Protein AF-A0A7S4I739-F1 (afdb_monomer_lite)

Organism: NCBI:txid72548

Structure (mmCIF, N/CA/C/O backbone):
data_AF-A0A7S4I739-F1
#
_entry.id   AF-A0A7S4I739-F1
#
loop_
_atom_site.group_PDB
_atom_site.id
_atom_site.type_symbol
_atom_site.label_atom_id
_atom_site.label_alt_id
_atom_site.label_comp_id
_atom_site.label_asym_id
_atom_site.label_entity_id
_atom_site.label_seq_id
_atom_site.pdbx_PDB_ins_code
_atom_site.Cartn_x
_atom_site.Cartn_y
_atom_site.Cartn_z
_atom_site.occupancy
_atom_site.B_iso_or_equiv
_atom_site.auth_seq_id
_atom_site.auth_comp_id
_atom_site.auth_asym_id
_atom_s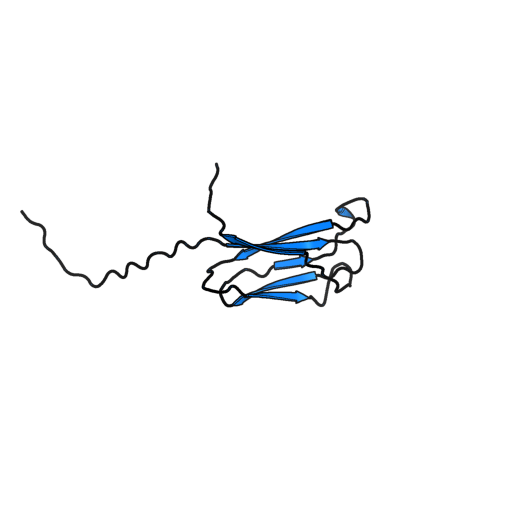ite.auth_atom_id
_atom_site.pdbx_PDB_model_num
ATOM 1 N N . PHE A 1 1 ? 60.629 -11.313 -28.045 1.00 42.38 1 PHE A N 1
ATOM 2 C CA . PHE A 1 1 ? 59.851 -11.046 -26.819 1.00 42.38 1 PHE A CA 1
ATOM 3 C C . PHE A 1 1 ? 58.665 -10.162 -27.215 1.00 42.38 1 PHE A C 1
ATOM 5 O O . PHE A 1 1 ? 58.865 -8.974 -27.367 1.00 42.38 1 PHE A O 1
ATOM 12 N N . GLY A 1 2 ? 57.464 -10.610 -27.577 1.00 39.66 2 GLY A N 1
ATOM 13 C CA . GLY A 1 2 ? 56.756 -11.863 -27.338 1.00 39.66 2 GLY A CA 1
ATOM 14 C C . GLY A 1 2 ? 55.478 -11.563 -26.546 1.00 39.66 2 GLY A C 1
ATOM 15 O O . GLY A 1 2 ? 55.526 -11.652 -25.328 1.00 39.66 2 GLY A O 1
ATOM 16 N N . LEU A 1 3 ? 54.387 -11.179 -27.222 1.00 36.53 3 LEU A N 1
ATOM 17 C CA . LEU A 1 3 ? 53.002 -11.360 -26.760 1.00 36.53 3 LEU A CA 1
ATOM 18 C C . LEU A 1 3 ? 52.067 -11.294 -27.978 1.00 36.53 3 LEU A C 1
ATOM 20 O O . LEU A 1 3 ? 51.971 -10.273 -28.657 1.00 36.53 3 LEU A O 1
ATOM 24 N N . GLU A 1 4 ? 51.467 -12.441 -28.286 1.00 34.25 4 GLU A N 1
ATOM 25 C CA . GLU A 1 4 ? 50.551 -12.676 -29.399 1.00 34.25 4 GLU A CA 1
ATOM 26 C C . GLU A 1 4 ? 49.174 -12.049 -29.135 1.00 34.25 4 GLU A C 1
ATOM 28 O O . GLU A 1 4 ? 48.603 -12.204 -28.055 1.00 34.25 4 GLU A O 1
ATOM 33 N N . LEU A 1 5 ? 48.608 -11.394 -30.151 1.00 43.31 5 LEU A N 1
ATOM 34 C CA . LEU A 1 5 ? 47.186 -11.061 -30.203 1.00 43.31 5 LEU A CA 1
ATOM 35 C C . LEU A 1 5 ? 46.434 -12.286 -30.738 1.00 43.31 5 LEU A C 1
ATOM 37 O O . LEU A 1 5 ? 46.378 -12.505 -31.946 1.00 43.31 5 LEU A O 1
ATOM 41 N N . SER A 1 6 ? 45.865 -13.088 -29.837 1.00 40.84 6 SER A N 1
ATOM 42 C CA . SER A 1 6 ? 44.899 -14.130 -30.192 1.00 40.84 6 SER A CA 1
ATOM 43 C C . SER A 1 6 ? 43.478 -13.577 -30.063 1.00 40.84 6 SER A C 1
ATOM 45 O O . SER A 1 6 ? 43.100 -12.981 -29.056 1.00 40.84 6 SER A O 1
ATOM 47 N N . GLY A 1 7 ? 42.702 -13.713 -31.138 1.00 43.53 7 GLY A N 1
ATOM 48 C CA . GLY A 1 7 ? 41.323 -13.249 -31.201 1.00 43.53 7 GLY A CA 1
ATOM 49 C C . GLY A 1 7 ? 40.373 -14.052 -30.308 1.00 43.53 7 GLY A C 1
ATOM 50 O O . GLY A 1 7 ? 40.498 -15.266 -30.152 1.00 43.53 7 GLY A O 1
ATOM 51 N N . SER A 1 8 ? 39.367 -13.364 -29.774 1.00 47.06 8 SER A N 1
ATOM 52 C CA . SER A 1 8 ? 38.087 -13.935 -29.344 1.00 47.06 8 SER A CA 1
ATOM 53 C C . SER A 1 8 ? 37.006 -12.847 -29.372 1.00 47.06 8 SER A C 1
ATOM 55 O O . SER A 1 8 ? 37.335 -11.660 -29.298 1.00 47.06 8 SER A O 1
ATOM 57 N N . PRO A 1 9 ? 35.741 -13.231 -29.620 1.00 40.84 9 PRO A N 1
ATOM 58 C CA . PRO A 1 9 ? 34.727 -12.376 -30.225 1.00 40.84 9 PRO A CA 1
ATOM 59 C C . PRO A 1 9 ? 34.254 -11.304 -29.252 1.00 40.84 9 PRO A C 1
ATOM 61 O O . PRO A 1 9 ? 34.379 -11.475 -28.043 1.00 40.84 9 PRO A O 1
ATOM 64 N N . ALA A 1 10 ? 33.713 -10.218 -29.815 1.00 47.09 10 ALA A N 1
ATOM 65 C CA . ALA A 1 10 ? 33.038 -9.114 -29.138 1.00 47.09 10 ALA A CA 1
ATOM 66 C C . ALA A 1 10 ? 32.668 -9.437 -27.684 1.00 47.09 10 ALA A C 1
ATOM 68 O O . ALA A 1 10 ? 31.651 -10.078 -27.408 1.00 47.09 10 ALA A O 1
ATOM 69 N N . ALA A 1 11 ? 33.506 -8.983 -26.750 1.00 43.88 11 ALA A N 1
ATOM 70 C CA . ALA A 1 11 ? 33.088 -8.863 -25.372 1.00 43.88 11 ALA A CA 1
ATOM 71 C C . ALA A 1 11 ? 31.975 -7.816 -25.382 1.00 43.88 11 ALA A C 1
ATOM 73 O O . ALA A 1 11 ? 32.236 -6.613 -25.364 1.00 43.88 11 ALA A O 1
ATOM 74 N N . ASN A 1 12 ? 30.725 -8.272 -25.471 1.00 44.84 12 ASN A N 1
ATOM 75 C CA . ASN A 1 12 ? 29.604 -7.476 -25.019 1.00 44.84 12 ASN A CA 1
ATOM 76 C C . ASN A 1 12 ? 29.893 -7.210 -23.547 1.00 44.84 12 ASN A C 1
ATOM 78 O O . ASN A 1 12 ? 29.628 -8.040 -22.676 1.00 44.84 12 ASN A O 1
ATOM 82 N N . VAL A 1 13 ? 30.494 -6.054 -23.277 1.00 39.69 13 VAL A N 1
ATOM 83 C CA . VAL A 1 13 ? 30.462 -5.444 -21.963 1.00 39.69 13 VAL A CA 1
ATOM 84 C C . VAL A 1 13 ? 28.995 -5.111 -21.759 1.00 39.69 13 VAL A C 1
ATOM 86 O O . VAL A 1 13 ? 28.530 -4.016 -22.062 1.00 39.69 13 VAL A O 1
ATOM 89 N N . THR A 1 14 ? 28.230 -6.099 -21.299 1.00 44.62 14 THR A N 1
ATOM 90 C CA . THR A 1 14 ? 26.985 -5.841 -20.599 1.00 44.62 14 THR A CA 1
ATOM 91 C C . THR A 1 14 ? 27.440 -5.052 -19.392 1.00 44.62 14 THR A C 1
ATOM 93 O O . THR A 1 14 ? 27.912 -5.620 -18.408 1.00 44.62 14 THR A O 1
ATOM 96 N N . ALA A 1 15 ? 27.417 -3.724 -19.519 1.00 46.59 15 ALA A N 1
ATOM 97 C CA . ALA A 1 15 ? 27.465 -2.853 -18.372 1.00 46.59 15 ALA A CA 1
ATOM 98 C C . ALA A 1 15 ? 26.416 -3.437 -17.434 1.00 46.59 15 ALA A C 1
ATOM 100 O O . ALA A 1 15 ? 25.234 -3.466 -17.783 1.00 46.59 15 ALA A O 1
ATOM 101 N N . ALA A 1 16 ? 26.857 -4.017 -16.318 1.00 49.84 16 ALA A N 1
ATOM 102 C CA . ALA A 1 16 ? 25.953 -4.377 -15.254 1.00 49.84 16 ALA A CA 1
ATOM 103 C C . ALA A 1 16 ? 25.303 -3.051 -14.887 1.00 49.84 16 ALA A C 1
ATOM 105 O O . ALA A 1 16 ? 25.933 -2.213 -14.238 1.00 49.84 16 ALA A O 1
ATOM 106 N N . SER A 1 17 ? 24.105 -2.799 -15.428 1.00 50.50 17 SER A N 1
ATOM 107 C CA . SER A 1 17 ? 23.312 -1.637 -15.077 1.00 50.50 17 SER A CA 1
ATOM 108 C C . SER A 1 17 ? 23.283 -1.701 -13.573 1.00 50.50 17 SER A C 1
ATOM 110 O O . SER A 1 17 ? 22.804 -2.707 -13.046 1.00 50.50 17 SER A O 1
ATOM 112 N N . SER A 1 18 ? 23.915 -0.739 -12.898 1.00 52.91 18 SER A N 1
ATOM 113 C CA . SER A 1 18 ? 23.983 -0.740 -11.446 1.00 52.91 18 SER A CA 1
ATOM 114 C C . SER A 1 18 ? 22.547 -0.900 -10.981 1.00 52.91 18 SER A C 1
ATOM 116 O O . SER A 1 18 ? 21.762 0.039 -11.153 1.00 52.91 18 SER A O 1
ATOM 118 N N . ALA A 1 19 ? 22.185 -2.102 -10.533 1.00 57.84 19 ALA A N 1
ATOM 119 C CA . ALA A 1 19 ? 20.834 -2.426 -10.141 1.00 57.84 19 ALA A CA 1
ATOM 120 C C . ALA A 1 19 ? 20.644 -1.655 -8.846 1.00 57.84 19 ALA A C 1
ATOM 122 O O . ALA A 1 19 ? 20.966 -2.125 -7.759 1.00 57.84 19 ALA A O 1
ATOM 123 N N . GLY A 1 20 ? 20.273 -0.382 -8.988 1.00 63.25 20 GLY A N 1
ATOM 124 C CA . GLY A 1 20 ? 19.854 0.426 -7.872 1.00 63.25 20 GLY A CA 1
ATOM 125 C C . GLY A 1 20 ? 18.679 -0.328 -7.308 1.00 63.25 20 GLY A C 1
ATOM 126 O O . GLY A 1 20 ? 17.696 -0.535 -8.010 1.00 63.25 20 GLY A O 1
ATOM 127 N N . ARG A 1 21 ? 18.796 -0.809 -6.078 1.00 77.88 21 ARG A N 1
ATOM 128 C CA . ARG A 1 21 ? 17.614 -1.281 -5.380 1.00 77.88 21 ARG A CA 1
ATOM 129 C C . ARG A 1 21 ? 16.726 -0.052 -5.225 1.00 77.88 21 ARG A C 1
ATOM 131 O O . ARG A 1 21 ? 17.215 1.019 -4.863 1.00 77.88 21 ARG A O 1
ATOM 138 N N . HIS A 1 22 ? 15.465 -0.146 -5.593 1.00 89.88 22 HIS A N 1
ATOM 139 C CA . HIS A 1 22 ? 14.524 0.952 -5.437 1.00 89.88 22 HIS A CA 1
ATOM 140 C C . HIS A 1 22 ? 13.551 0.594 -4.318 1.00 89.88 22 HIS A C 1
ATOM 142 O O . HIS A 1 22 ? 13.380 -0.577 -3.984 1.00 89.88 22 HIS A O 1
ATOM 148 N N . SER A 1 23 ? 12.921 1.594 -3.718 1.00 92.69 23 SER A N 1
ATOM 149 C CA . SER A 1 23 ? 11.814 1.363 -2.800 1.00 92.69 23 SER A CA 1
ATOM 150 C C . SER A 1 23 ? 10.678 2.330 -3.075 1.00 92.69 23 SER A C 1
ATOM 152 O O . SER A 1 23 ? 10.889 3.453 -3.540 1.00 92.69 23 SER A O 1
ATOM 154 N N . ALA A 1 24 ? 9.461 1.868 -2.820 1.00 94.69 24 ALA A N 1
ATOM 155 C CA . ALA A 1 24 ? 8.270 2.690 -2.764 1.00 94.69 24 ALA A CA 1
ATOM 156 C C . ALA A 1 24 ? 7.748 2.701 -1.329 1.00 94.69 24 ALA A C 1
ATOM 158 O O . ALA A 1 24 ? 7.486 1.653 -0.744 1.00 94.69 24 ALA A O 1
ATOM 159 N N . THR A 1 25 ? 7.575 3.893 -0.774 1.00 97.00 25 THR A N 1
ATOM 160 C CA . THR A 1 25 ? 6.954 4.102 0.530 1.00 97.00 25 THR A CA 1
ATOM 161 C C . THR A 1 25 ? 5.537 4.618 0.326 1.00 97.00 25 THR A C 1
ATOM 163 O O . THR A 1 25 ? 5.333 5.675 -0.278 1.00 97.00 25 THR A O 1
ATOM 166 N N . LEU A 1 26 ? 4.560 3.871 0.831 1.00 97.94 26 LEU A N 1
ATOM 167 C CA . LEU A 1 26 ? 3.154 4.242 0.874 1.00 97.94 26 LEU A CA 1
ATOM 168 C C . LEU A 1 26 ? 2.816 4.692 2.292 1.00 97.94 26 LEU A C 1
ATOM 170 O O . LEU A 1 26 ? 2.849 3.883 3.213 1.00 97.94 26 LEU A O 1
ATOM 174 N N . THR A 1 27 ? 2.440 5.954 2.465 1.00 98.19 27 THR A N 1
ATOM 175 C CA . THR A 1 27 ? 1.948 6.454 3.754 1.00 98.19 27 THR A CA 1
ATOM 176 C C . THR A 1 27 ? 0.429 6.373 3.766 1.00 98.19 27 THR A C 1
ATOM 178 O O . THR A 1 27 ? -0.228 7.014 2.941 1.00 98.19 27 THR A O 1
ATOM 181 N N . TYR A 1 28 ? -0.151 5.622 4.697 1.00 97.69 28 TYR A N 1
ATOM 182 C CA . TYR A 1 28 ? -1.589 5.363 4.773 1.00 97.69 28 TYR A CA 1
ATOM 183 C C . TYR A 1 28 ? -2.150 5.601 6.174 1.00 97.69 28 TYR A C 1
ATOM 185 O O . TYR A 1 28 ? -1.427 5.609 7.168 1.00 97.69 28 TYR A O 1
ATOM 193 N N . LEU A 1 29 ? -3.456 5.861 6.256 1.00 95.94 29 LEU A N 1
ATOM 194 C CA . LEU A 1 29 ? -4.125 6.031 7.540 1.00 95.94 29 LEU A CA 1
ATOM 195 C C . LEU A 1 29 ? -4.342 4.660 8.179 1.00 95.94 29 LEU A C 1
ATOM 197 O O . LEU A 1 29 ? -4.943 3.783 7.564 1.00 95.94 29 LEU A O 1
ATOM 201 N N . SER A 1 30 ? -3.929 4.533 9.430 1.00 93.88 30 SER A N 1
ATOM 202 C CA . SER A 1 30 ? -4.160 3.389 10.300 1.00 93.88 30 SER A CA 1
ATOM 203 C C . SER A 1 30 ? -5.095 3.807 11.440 1.00 93.88 30 SER A C 1
ATOM 205 O O . SER A 1 30 ? -4.870 4.829 12.099 1.00 93.88 30 SER A O 1
ATOM 207 N N . SER A 1 31 ? -6.195 3.079 11.637 1.00 91.31 31 SER A N 1
ATOM 208 C CA . SER A 1 31 ? -7.257 3.407 12.601 1.00 91.31 31 SER A CA 1
ATOM 209 C C . SER A 1 31 ? -7.930 2.150 13.166 1.00 91.31 31 SER A C 1
ATOM 211 O O . SER A 1 31 ? -7.677 1.038 12.713 1.00 91.31 31 SER A O 1
ATOM 213 N N . TYR A 1 32 ? -8.778 2.312 14.180 1.00 85.06 32 TYR A N 1
ATOM 214 C CA . TYR A 1 32 ? -9.345 1.195 14.948 1.00 85.06 32 TYR A CA 1
ATOM 215 C C . TYR A 1 32 ? -10.577 0.575 14.292 1.00 85.06 32 TYR A C 1
ATOM 217 O O . TYR A 1 32 ? -10.781 -0.626 14.411 1.00 85.06 32 TYR A O 1
ATOM 225 N N . GLU A 1 33 ? -11.379 1.352 13.562 1.00 82.12 33 GLU A N 1
ATOM 226 C CA . GLU A 1 33 ? -12.677 0.883 13.068 1.00 82.12 33 GLU A CA 1
ATOM 227 C C . GLU A 1 33 ? -12.896 1.166 11.580 1.00 82.12 33 GLU A C 1
ATOM 229 O O . GLU A 1 33 ? -12.541 2.225 11.049 1.00 82.12 33 GLU A O 1
ATOM 234 N N . GLY A 1 34 ? -13.518 0.194 10.907 1.00 87.94 34 GLY A N 1
ATOM 235 C CA . GLY A 1 34 ? -13.968 0.300 9.520 1.00 87.94 34 GLY A CA 1
ATOM 236 C C . GLY A 1 34 ? -12.849 0.468 8.489 1.00 87.94 34 GLY A C 1
ATOM 237 O O . GLY A 1 34 ? -13.122 0.932 7.381 1.00 87.94 34 GLY A O 1
ATOM 238 N 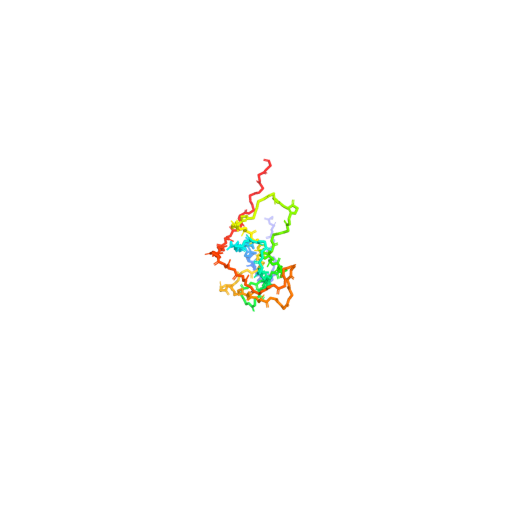N . MET A 1 35 ? -11.605 0.138 8.843 1.00 94.75 35 MET A N 1
ATOM 239 C CA . MET A 1 35 ? -10.441 0.214 7.961 1.00 94.75 35 MET A CA 1
ATOM 240 C C . MET A 1 35 ? -10.243 -1.082 7.175 1.00 94.75 35 MET A C 1
ATOM 242 O O . MET A 1 35 ? -10.335 -2.178 7.722 1.00 94.75 35 MET A O 1
ATOM 246 N N . GLY A 1 36 ? -9.964 -0.942 5.886 1.00 96.06 36 GLY A N 1
ATOM 247 C CA . GLY A 1 36 ? -9.659 -2.055 4.998 1.00 96.06 36 GLY A CA 1
ATOM 248 C C . GLY A 1 36 ? -8.179 -2.402 4.950 1.00 96.06 36 GLY A C 1
ATOM 249 O O . GLY A 1 36 ? -7.325 -1.658 5.438 1.00 96.06 36 GLY A O 1
ATOM 250 N N . ALA A 1 37 ? -7.905 -3.523 4.293 1.00 96.81 37 ALA A N 1
ATOM 251 C CA . ALA A 1 37 ? -6.571 -3.917 3.881 1.00 96.81 37 ALA A CA 1
ATOM 252 C C . ALA A 1 37 ? -6.449 -3.808 2.360 1.00 96.81 37 ALA A C 1
ATOM 254 O O . ALA A 1 37 ? -7.435 -3.959 1.633 1.00 96.81 37 ALA A O 1
ATOM 255 N N . VAL A 1 38 ? -5.239 -3.541 1.884 1.00 98.00 38 VAL A N 1
ATOM 256 C CA . VAL A 1 38 ? -4.912 -3.537 0.459 1.00 98.00 38 VAL A CA 1
ATOM 257 C C . VAL A 1 38 ? -3.746 -4.470 0.184 1.00 98.00 38 VAL A C 1
ATOM 259 O O . VAL A 1 38 ? -2.854 -4.613 1.019 1.00 98.00 38 VAL A O 1
ATOM 262 N N . ARG A 1 39 ? -3.720 -5.057 -1.009 1.00 98.00 39 ARG A N 1
ATOM 263 C CA . ARG A 1 39 ? -2.530 -5.690 -1.572 1.00 98.00 39 ARG A CA 1
ATOM 264 C C . ARG A 1 39 ? -1.883 -4.732 -2.559 1.00 98.00 39 ARG A C 1
ATOM 266 O O . ARG A 1 39 ? -2.534 -4.239 -3.477 1.00 98.00 39 ARG A O 1
ATOM 273 N N . VAL A 1 40 ? -0.597 -4.486 -2.371 1.00 97.81 40 VAL A N 1
ATOM 274 C CA . VAL A 1 40 ? 0.238 -3.702 -3.276 1.00 97.81 40 VAL A CA 1
ATOM 275 C C . VAL A 1 40 ? 1.117 -4.665 -4.058 1.00 97.81 40 VAL A C 1
ATOM 277 O O . VAL A 1 40 ? 1.770 -5.526 -3.473 1.00 97.81 40 VAL A O 1
ATOM 280 N N . SER A 1 41 ? 1.120 -4.543 -5.379 1.00 97.19 41 SER A N 1
ATOM 281 C CA . SER A 1 41 ? 1.902 -5.396 -6.279 1.00 97.19 41 SER A CA 1
ATOM 282 C C . SER A 1 41 ? 2.443 -4.598 -7.461 1.00 97.19 41 SER A C 1
ATOM 284 O O . SER A 1 41 ? 1.933 -3.524 -7.774 1.00 97.19 41 SER A O 1
ATOM 286 N N . CYS A 1 42 ? 3.477 -5.117 -8.117 1.00 95.88 42 CYS A N 1
ATOM 287 C CA . CYS A 1 42 ? 4.039 -4.531 -9.329 1.00 95.88 42 CYS A CA 1
ATOM 288 C C . CYS A 1 42 ? 3.377 -5.166 -10.550 1.00 95.88 42 CYS A C 1
ATOM 290 O O . CYS A 1 42 ? 3.315 -6.391 -10.643 1.00 95.88 42 CYS A O 1
ATOM 292 N N . SER A 1 43 ? 2.885 -4.345 -11.477 1.00 95.12 43 SER A N 1
ATOM 293 C CA . SER A 1 43 ? 2.209 -4.814 -12.693 1.00 95.12 43 SER A CA 1
ATOM 294 C C . SER A 1 43 ? 2.970 -4.508 -13.983 1.00 95.12 43 SER A C 1
ATOM 296 O O . SER A 1 43 ? 2.754 -5.198 -14.976 1.00 95.12 43 SER A O 1
ATOM 298 N N . SER A 1 44 ? 3.872 -3.517 -13.996 1.00 93.81 44 SER A N 1
ATOM 299 C CA . SER A 1 44 ? 4.724 -3.213 -15.157 1.00 93.81 44 SER A CA 1
ATOM 300 C C . SER A 1 44 ? 5.952 -2.373 -14.782 1.00 93.81 44 SER A C 1
ATOM 302 O O . SER A 1 44 ? 5.913 -1.629 -13.806 1.00 93.81 44 SER A O 1
ATOM 304 N N . GLY A 1 45 ? 7.039 -2.483 -15.557 1.00 91.38 45 GLY A N 1
ATOM 305 C CA . GLY A 1 45 ? 8.254 -1.648 -15.458 1.00 91.38 45 GLY A CA 1
ATOM 306 C C . GLY A 1 45 ? 9.105 -1.820 -14.192 1.00 91.38 45 GLY A C 1
ATOM 307 O O . GLY A 1 45 ? 10.119 -1.143 -14.028 1.00 91.38 45 GLY A O 1
ATOM 308 N N . CYS A 1 46 ? 8.698 -2.712 -13.297 1.00 92.94 46 CYS A N 1
ATOM 309 C CA . CYS A 1 46 ? 9.394 -3.112 -12.081 1.00 92.94 46 CYS A CA 1
ATOM 310 C C . CYS A 1 46 ? 8.836 -4.461 -11.614 1.00 92.94 46 CYS A C 1
ATOM 312 O O . CYS A 1 46 ? 7.720 -4.843 -11.978 1.00 92.94 46 CYS A O 1
ATOM 314 N N . SER A 1 47 ? 9.588 -5.167 -10.778 1.00 92.81 47 SER A N 1
ATOM 315 C CA . SER A 1 47 ? 9.117 -6.341 -10.047 1.00 92.81 47 SER A CA 1
ATOM 316 C C . SER A 1 47 ? 9.209 -6.093 -8.548 1.00 92.81 47 SER A C 1
ATOM 318 O O . SER A 1 47 ? 10.032 -5.309 -8.087 1.00 92.81 47 SER A O 1
ATOM 320 N N . CYS A 1 48 ? 8.364 -6.757 -7.773 1.00 93.44 48 CYS A N 1
ATOM 321 C CA . CYS A 1 48 ? 8.419 -6.710 -6.320 1.00 93.44 48 CYS A CA 1
ATOM 322 C C . CYS A 1 48 ? 7.687 -7.908 -5.730 1.00 93.44 48 CYS A C 1
ATOM 324 O O . CYS A 1 48 ? 6.808 -8.492 -6.369 1.00 93.44 48 CYS A O 1
ATOM 326 N N . ILE A 1 49 ? 8.018 -8.240 -4.485 1.00 94.38 49 ILE A N 1
ATOM 327 C CA . ILE A 1 49 ? 7.203 -9.148 -3.681 1.00 94.38 49 ILE A CA 1
ATOM 328 C C . ILE A 1 49 ? 5.947 -8.377 -3.258 1.00 94.38 49 ILE A C 1
ATOM 330 O O . ILE A 1 49 ? 6.090 -7.318 -2.643 1.00 94.38 49 ILE A O 1
ATOM 334 N N . PRO A 1 50 ? 4.728 -8.860 -3.566 1.00 96.12 50 PRO A N 1
ATOM 335 C CA . PRO A 1 50 ? 3.511 -8.187 -3.138 1.00 96.12 50 PRO A CA 1
ATOM 336 C C . PRO A 1 50 ? 3.455 -8.024 -1.617 1.00 96.12 50 PRO A C 1
ATOM 338 O O . PRO A 1 50 ? 3.793 -8.946 -0.875 1.00 96.12 50 PRO A O 1
ATOM 341 N N . ALA A 1 51 ? 2.982 -6.868 -1.162 1.00 96.19 51 ALA A N 1
ATOM 342 C CA . ALA A 1 51 ? 2.841 -6.551 0.253 1.00 96.19 51 ALA A CA 1
ATOM 343 C C . ALA A 1 51 ? 1.376 -6.287 0.601 1.00 96.19 51 ALA A C 1
ATOM 345 O O . ALA A 1 51 ? 0.652 -5.649 -0.164 1.00 96.19 51 ALA A O 1
ATOM 346 N N . GLU A 1 52 ? 0.942 -6.747 1.771 1.00 96.81 52 GLU A N 1
ATOM 347 C CA . GLU A 1 52 ? -0.377 -6.421 2.309 1.00 96.81 52 GLU A CA 1
ATOM 348 C C . GLU A 1 52 ? -0.251 -5.317 3.358 1.00 96.81 52 GLU A C 1
ATOM 350 O O . GLU A 1 52 ? 0.504 -5.436 4.323 1.00 96.81 52 GLU A O 1
ATOM 355 N N . LEU A 1 53 ? -0.991 -4.228 3.156 1.00 95.75 53 LEU A N 1
ATOM 356 C CA . LEU A 1 53 ? -1.054 -3.094 4.070 1.00 95.75 53 LEU A CA 1
ATOM 357 C C . LEU A 1 53 ? -2.447 -3.061 4.688 1.00 95.75 53 LEU A C 1
ATOM 359 O O . LEU A 1 53 ? -3.437 -2.808 4.001 1.00 95.75 53 LEU A O 1
ATOM 363 N N . ASP A 1 54 ? -2.529 -3.320 5.989 1.00 94.44 54 ASP A N 1
ATOM 364 C CA . ASP A 1 54 ? -3.790 -3.295 6.720 1.00 94.44 54 ASP A CA 1
ATOM 365 C C . ASP A 1 54 ? -3.918 -1.994 7.512 1.00 94.44 54 ASP A C 1
ATOM 367 O O . ASP A 1 54 ? -3.159 -1.741 8.448 1.00 94.44 54 ASP A O 1
ATOM 371 N N . GLY A 1 55 ? -4.911 -1.180 7.149 1.00 94.75 55 GLY A N 1
ATOM 372 C CA . GLY A 1 55 ? -5.219 0.062 7.848 1.00 94.75 55 GLY A CA 1
ATOM 37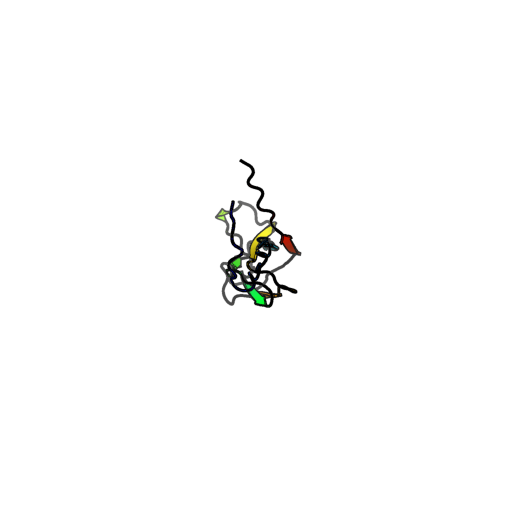3 C C . GLY A 1 55 ? -5.848 -0.154 9.226 1.00 94.75 55 GLY A C 1
ATOM 374 O O . GLY A 1 55 ? -6.105 0.824 9.926 1.00 94.75 55 GLY A O 1
ATOM 375 N N . HIS A 1 56 ? -6.149 -1.390 9.632 1.00 93.00 56 HIS A N 1
ATOM 376 C CA . HIS A 1 56 ? -6.646 -1.676 10.970 1.00 93.00 56 HIS A CA 1
ATOM 377 C C . HIS A 1 56 ? -5.515 -1.758 12.005 1.00 93.00 56 HIS A C 1
ATOM 379 O O . HIS A 1 56 ? -4.635 -2.626 11.968 1.00 93.00 56 HIS A O 1
ATOM 385 N N . ARG A 1 57 ? -5.599 -0.895 13.016 1.00 86.06 57 ARG A N 1
ATOM 386 C CA . ARG A 1 57 ? -4.750 -0.929 14.204 1.00 86.06 57 ARG A CA 1
ATOM 387 C C . ARG A 1 57 ? -5.465 -1.676 15.329 1.00 86.06 57 ARG A C 1
ATOM 389 O O . ARG A 1 57 ? -6.465 -1.201 15.855 1.00 86.06 57 ARG A O 1
ATOM 396 N N . GLY A 1 58 ? -4.907 -2.813 15.743 1.00 78.94 58 GLY A N 1
ATOM 397 C CA . GLY A 1 58 ? -5.414 -3.559 16.898 1.00 78.94 58 GLY A CA 1
ATOM 398 C C . GLY A 1 58 ? -5.176 -2.834 18.232 1.00 78.94 58 GLY A C 1
ATOM 399 O O . GLY A 1 58 ? -4.210 -2.078 18.382 1.00 78.94 58 GLY A O 1
ATOM 400 N N . ALA A 1 59 ? -6.019 -3.123 19.228 1.00 68.94 59 ALA A N 1
ATOM 401 C CA . ALA A 1 59 ? -5.993 -2.502 20.561 1.00 68.94 59 ALA A CA 1
ATOM 402 C C . ALA A 1 59 ? -4.657 -2.676 21.313 1.00 68.94 59 ALA A C 1
ATOM 404 O O . ALA A 1 59 ? -4.258 -1.816 22.093 1.00 68.94 59 ALA A O 1
ATOM 405 N N . GLN A 1 60 ? -3.915 -3.749 21.023 1.00 66.56 60 GLN A N 1
ATOM 406 C CA . GLN A 1 60 ? -2.604 -4.030 21.624 1.00 66.56 60 GLN A CA 1
ATOM 407 C C . GLN A 1 60 ? -1.560 -2.953 21.311 1.00 66.56 60 GLN A C 1
ATOM 409 O O . GLN A 1 60 ? -0.589 -2.798 22.046 1.00 66.56 60 GLN A O 1
ATOM 414 N N . ARG A 1 61 ? -1.732 -2.205 20.211 1.00 62.94 61 ARG A N 1
ATOM 415 C CA . ARG A 1 61 ? -0.714 -1.255 19.771 1.00 62.94 61 ARG A CA 1
ATOM 416 C C . ARG A 1 61 ? -0.769 0.090 20.487 1.00 62.94 61 ARG A C 1
ATOM 418 O O . ARG A 1 61 ? 0.281 0.722 20.428 1.00 62.94 61 ARG A O 1
ATOM 425 N N . LYS A 1 62 ? -1.892 0.542 21.096 1.00 59.53 62 LYS A N 1
ATOM 426 C CA . LYS A 1 62 ? -2.012 1.773 21.938 1.00 59.53 62 LYS A CA 1
ATOM 427 C C . LYS A 1 62 ? -3.313 1.829 22.781 1.00 59.53 62 LYS A C 1
ATOM 429 O O . LYS A 1 62 ? -4.360 1.436 22.285 1.00 59.53 62 LYS A O 1
ATOM 434 N N . PRO A 1 63 ? -3.295 2.463 23.974 1.00 62.28 63 PRO A N 1
ATOM 435 C CA . PRO A 1 63 ? -4.463 2.616 24.860 1.00 62.28 63 PRO A CA 1
ATOM 436 C C . PRO A 1 63 ? -5.471 3.721 24.463 1.00 62.28 63 PRO A C 1
ATOM 438 O O . PRO A 1 63 ? -6.373 4.021 25.239 1.00 62.28 63 PRO A O 1
ATOM 441 N N . ARG A 1 64 ? -5.332 4.380 23.299 1.00 65.38 64 ARG A N 1
ATOM 442 C CA . ARG A 1 64 ? -6.229 5.476 22.864 1.00 65.38 64 ARG A CA 1
ATOM 443 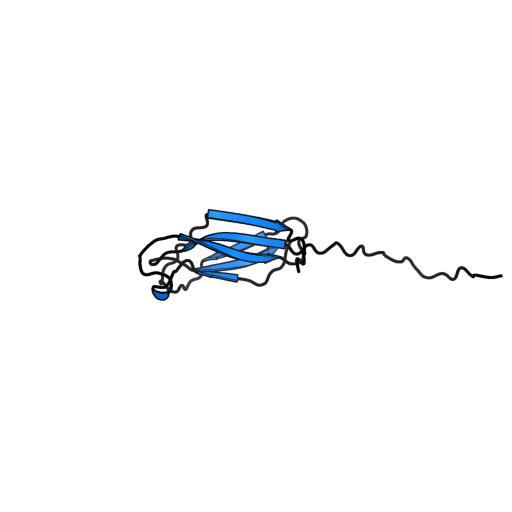C C . ARG A 1 64 ? -6.677 5.307 21.416 1.00 65.38 64 ARG A C 1
ATOM 445 O O . ARG A 1 64 ? -5.821 5.109 20.556 1.00 65.38 64 ARG A O 1
ATOM 452 N N . TYR A 1 65 ? -7.971 5.498 21.146 1.00 73.00 65 TYR A N 1
ATOM 453 C CA . TYR A 1 65 ? -8.603 5.459 19.816 1.00 73.00 65 TYR A CA 1
ATOM 454 C C . TYR A 1 65 ? -8.186 6.633 18.899 1.00 73.00 65 TYR A C 1
ATOM 456 O O . TYR A 1 65 ? -8.987 7.489 18.541 1.00 73.00 65 TYR A O 1
ATOM 464 N N . VAL A 1 66 ? -6.903 6.712 18.542 1.00 82.12 66 VAL A N 1
ATOM 465 C CA . VAL A 1 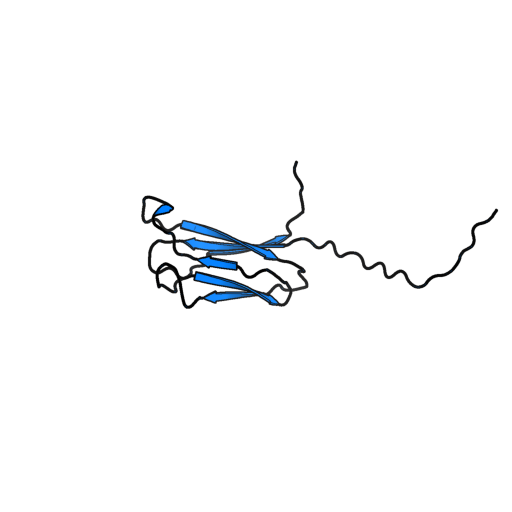66 ? -6.327 7.723 17.639 1.00 82.12 66 VAL A CA 1
ATOM 466 C C . VAL A 1 66 ? -5.957 7.169 16.259 1.00 82.12 66 VAL A C 1
ATOM 468 O O . VAL A 1 66 ? -5.224 6.191 16.134 1.00 82.12 66 VAL A O 1
ATOM 471 N N . SER A 1 67 ? -6.411 7.836 15.200 1.00 89.56 67 SER A N 1
ATOM 472 C CA . SER A 1 67 ? -5.933 7.522 13.848 1.00 89.56 67 SER A CA 1
ATOM 473 C C . SER A 1 67 ? -4.518 8.070 13.659 1.00 89.56 67 SER A C 1
ATOM 475 O O . SER A 1 67 ? -4.231 9.186 14.091 1.00 89.56 67 SER A O 1
ATOM 477 N N . VAL A 1 68 ? -3.641 7.311 13.007 1.00 92.12 68 VAL A N 1
ATOM 478 C CA . VAL A 1 68 ? -2.256 7.722 12.729 1.00 92.12 68 VAL A CA 1
ATOM 479 C C . VAL A 1 68 ? -1.880 7.426 11.283 1.00 92.12 68 VAL A C 1
ATOM 481 O O . VAL A 1 68 ? -2.492 6.578 10.644 1.00 92.12 68 VAL A O 1
ATOM 484 N N . TRP A 1 69 ? -0.871 8.119 10.769 1.00 95.25 69 TRP A N 1
ATOM 485 C CA . TRP A 1 69 ? -0.278 7.805 9.471 1.00 95.25 69 TRP A CA 1
ATOM 486 C C . TRP A 1 69 ? 0.853 6.792 9.671 1.00 95.25 69 TRP A C 1
ATOM 488 O O . TRP A 1 69 ? 1.714 7.015 10.520 1.00 95.25 69 TRP A O 1
ATOM 498 N N . GLU A 1 70 ? 0.823 5.686 8.932 1.00 95.50 70 GLU A N 1
ATOM 499 C CA . GLU A 1 70 ? 1.837 4.626 8.955 1.00 95.50 70 GLU A CA 1
ATOM 500 C C . GLU A 1 70 ? 2.458 4.469 7.568 1.00 95.50 70 GLU A C 1
ATOM 502 O O . GLU A 1 70 ? 1.798 4.713 6.557 1.00 95.50 70 GLU A O 1
ATOM 507 N N . ASP A 1 71 ? 3.725 4.064 7.535 1.00 96.50 71 ASP A N 1
ATOM 508 C CA . ASP A 1 71 ? 4.464 3.830 6.299 1.00 96.50 71 ASP A CA 1
ATOM 509 C C . ASP A 1 71 ? 4.529 2.328 6.002 1.00 96.50 71 ASP A C 1
ATOM 511 O O . ASP A 1 71 ? 4.858 1.513 6.865 1.00 96.50 71 ASP A O 1
ATOM 515 N N . GLY A 1 72 ? 4.196 1.964 4.767 1.00 95.62 72 GLY A N 1
ATOM 516 C CA . GLY A 1 72 ? 4.425 0.647 4.188 1.00 95.62 72 GLY A CA 1
ATOM 517 C C . GLY A 1 72 ? 5.519 0.745 3.137 1.00 95.62 72 GLY A C 1
ATOM 518 O O . GLY A 1 72 ? 5.419 1.563 2.223 1.00 95.62 72 GLY A O 1
ATOM 519 N N . GLU A 1 73 ? 6.560 -0.071 3.265 1.00 94.56 73 GLU A N 1
ATOM 520 C CA . GLU A 1 73 ? 7.665 -0.106 2.311 1.00 94.56 73 GLU A CA 1
ATOM 521 C C . GLU A 1 73 ? 7.536 -1.304 1.370 1.00 94.56 73 GLU A C 1
ATOM 523 O O . GLU A 1 73 ? 7.266 -2.427 1.794 1.00 94.56 73 GLU A O 1
ATOM 528 N N . LEU A 1 74 ? 7.751 -1.047 0.084 1.00 94.25 74 LEU A N 1
ATOM 529 C CA . LEU A 1 74 ? 7.809 -2.041 -0.972 1.00 94.25 74 LEU A CA 1
ATOM 530 C C . LEU A 1 74 ? 9.180 -1.958 -1.637 1.00 94.25 74 LEU A C 1
ATOM 532 O O . LEU A 1 74 ? 9.535 -0.925 -2.209 1.00 94.25 74 LEU A O 1
ATOM 536 N N . LEU A 1 75 ? 9.946 -3.044 -1.564 1.00 92.62 75 LEU A N 1
ATOM 537 C CA . LEU A 1 75 ? 11.200 -3.157 -2.300 1.00 92.62 75 LEU A CA 1
ATOM 538 C C . LEU A 1 75 ? 10.889 -3.407 -3.773 1.00 92.62 75 LEU A C 1
ATOM 540 O O . LEU A 1 75 ? 10.116 -4.301 -4.110 1.00 92.62 75 LEU A O 1
ATOM 544 N N . LEU A 1 76 ? 11.481 -2.583 -4.629 1.00 91.50 76 LEU A N 1
ATOM 545 C CA . LEU A 1 76 ? 11.319 -2.635 -6.071 1.00 91.50 76 LEU A CA 1
ATOM 546 C C . LEU A 1 76 ? 12.617 -3.150 -6.692 1.00 91.50 76 LEU A C 1
ATOM 548 O O . LEU A 1 76 ? 13.677 -2.520 -6.592 1.00 91.50 76 LEU A O 1
ATOM 552 N N . ASP A 1 77 ? 12.498 -4.283 -7.363 1.00 86.00 77 ASP A N 1
ATOM 553 C CA . ASP A 1 77 ? 13.542 -4.920 -8.143 1.00 86.00 77 ASP A CA 1
ATOM 554 C C . ASP A 1 77 ? 13.390 -4.548 -9.626 1.00 86.00 77 ASP A C 1
ATOM 556 O O . ASP A 1 77 ? 12.284 -4.364 -10.139 1.00 86.00 77 ASP A O 1
ATOM 560 N N . SER A 1 78 ? 14.515 -4.463 -10.342 1.00 75.69 78 SER A N 1
ATOM 561 C CA . SER A 1 78 ? 14.569 -4.276 -11.805 1.00 75.69 78 SER A CA 1
ATOM 562 C C . SER A 1 78 ? 13.661 -3.165 -12.361 1.00 75.69 78 SER A C 1
ATOM 564 O O . SER A 1 78 ? 12.715 -3.418 -13.102 1.00 75.69 78 SER A O 1
ATOM 566 N N . TRP A 1 79 ? 13.958 -1.908 -12.027 1.00 83.56 79 TRP A N 1
ATOM 567 C CA . TRP A 1 79 ? 13.205 -0.768 -12.552 1.00 83.56 79 TRP A CA 1
ATOM 568 C C . TRP A 1 79 ? 13.662 -0.406 -13.973 1.00 83.56 79 TRP A C 1
ATOM 570 O O . TRP A 1 79 ? 14.777 0.079 -14.171 1.00 83.56 79 TRP A O 1
ATOM 580 N N . VAL A 1 80 ? 12.776 -0.575 -14.957 1.00 80.62 80 VAL A N 1
ATOM 581 C CA . VAL A 1 80 ? 12.982 -0.146 -16.348 1.00 80.62 80 VAL A CA 1
ATOM 582 C C . VAL A 1 80 ? 11.822 0.749 -16.786 1.00 80.62 80 VAL A C 1
ATOM 584 O O . VAL A 1 80 ? 10.677 0.315 -16.866 1.00 80.62 80 VAL A O 1
ATOM 587 N N . GLY A 1 81 ? 12.112 2.019 -17.081 1.00 86.00 81 GLY A N 1
ATOM 588 C CA . GLY A 1 81 ? 11.095 2.980 -17.521 1.00 86.00 81 GLY A CA 1
ATOM 589 C C . GLY A 1 81 ? 10.124 3.382 -16.404 1.00 86.00 81 GLY A C 1
ATOM 590 O O . GLY A 1 81 ? 10.546 3.896 -15.369 1.00 86.00 81 GLY A O 1
ATOM 591 N N . THR A 1 82 ? 8.821 3.190 -16.619 1.00 89.94 82 THR A N 1
ATOM 592 C CA . THR A 1 82 ? 7.763 3.557 -15.663 1.00 89.94 82 THR A CA 1
ATOM 593 C C . THR A 1 82 ? 7.329 2.346 -14.841 1.00 89.94 82 THR A C 1
ATOM 595 O O . THR A 1 82 ? 6.727 1.425 -15.383 1.00 89.94 82 THR A O 1
ATOM 598 N N . CYS A 1 83 ? 7.578 2.377 -13.529 1.00 91.31 83 CYS A N 1
ATOM 599 C CA . CYS A 1 83 ? 7.090 1.365 -12.590 1.00 91.31 83 CYS A CA 1
ATOM 600 C C . CYS A 1 83 ? 5.609 1.607 -12.265 1.00 91.31 83 CYS A C 1
ATOM 602 O O . CYS A 1 83 ? 5.242 2.674 -11.765 1.00 91.31 83 CYS A O 1
ATOM 604 N N . VAL A 1 84 ? 4.763 0.620 -12.551 1.00 94.69 84 VAL A N 1
ATOM 605 C CA . VAL A 1 84 ? 3.324 0.650 -12.281 1.00 94.69 84 VAL A CA 1
ATOM 606 C C . VAL A 1 84 ? 3.026 -0.253 -11.092 1.00 94.69 84 VAL A C 1
ATOM 608 O O . VAL A 1 84 ? 3.272 -1.460 -11.131 1.00 94.69 84 VAL A O 1
ATOM 611 N N . LEU A 1 85 ? 2.478 0.352 -10.037 1.00 96.00 85 LEU A N 1
ATOM 612 C CA . LEU A 1 85 ? 2.001 -0.352 -8.853 1.00 96.00 85 LEU A CA 1
ATOM 613 C C . LEU A 1 85 ? 0.482 -0.495 -8.911 1.00 96.00 85 LEU A C 1
ATOM 615 O O . LEU A 1 85 ? -0.237 0.474 -9.153 1.00 96.00 85 LEU A O 1
ATOM 619 N N . THR A 1 86 ? -0.001 -1.695 -8.623 1.00 97.75 86 THR A N 1
ATOM 620 C CA . THR A 1 86 ? -1.418 -1.985 -8.437 1.00 97.75 86 THR A CA 1
ATOM 621 C C . THR A 1 86 ? -1.720 -2.034 -6.945 1.00 97.75 86 THR A C 1
ATOM 623 O O . THR A 1 86 ? -1.098 -2.803 -6.212 1.00 97.75 86 THR A O 1
ATOM 626 N N . VAL A 1 87 ? -2.683 -1.220 -6.505 1.00 97.31 87 VAL A N 1
ATOM 627 C CA . VAL A 1 87 ? -3.216 -1.211 -5.135 1.00 97.31 87 VAL A CA 1
ATOM 628 C C . VAL A 1 87 ? -4.634 -1.770 -5.175 1.00 97.31 87 VAL A C 1
ATOM 630 O O . VAL A 1 87 ? -5.562 -1.100 -5.624 1.00 97.31 87 VAL A O 1
ATOM 633 N N . GLU A 1 88 ? -4.799 -3.007 -4.725 1.00 98.12 88 GLU A N 1
ATOM 634 C CA . GLU A 1 88 ? -6.078 -3.713 -4.715 1.00 98.12 88 GLU A CA 1
ATOM 635 C C . GLU A 1 88 ? -6.680 -3.702 -3.308 1.00 98.12 88 GLU A C 1
ATOM 637 O O . GLU A 1 88 ? -6.039 -4.145 -2.358 1.00 98.12 88 GLU A O 1
ATOM 642 N N . VAL A 1 89 ? -7.921 -3.228 -3.163 1.00 97.44 89 VAL A N 1
ATOM 643 C CA . VAL A 1 89 ? -8.660 -3.326 -1.895 1.00 97.44 89 VAL A CA 1
ATOM 644 C C . VAL A 1 89 ? -9.101 -4.769 -1.679 1.00 97.44 89 VAL A C 1
ATOM 646 O O . VAL A 1 89 ? -9.849 -5.329 -2.480 1.00 97.44 89 VAL A O 1
ATOM 649 N N . LEU A 1 90 ? -8.653 -5.365 -0.576 1.00 97.31 90 LEU A N 1
ATOM 650 C CA . LEU A 1 90 ? -8.954 -6.749 -0.246 1.00 97.31 90 LEU A CA 1
ATOM 651 C C . LEU A 1 90 ? -10.387 -6.897 0.262 1.00 97.31 90 LEU A C 1
ATOM 653 O O . LEU A 1 90 ? -10.921 -6.041 0.967 1.00 97.31 90 LEU A O 1
ATOM 657 N N . ARG A 1 91 ? -10.992 -8.047 -0.051 1.00 95.00 91 ARG A N 1
ATOM 658 C CA . ARG A 1 91 ? -12.342 -8.409 0.412 1.00 95.00 91 ARG A CA 1
ATOM 659 C C . ARG A 1 91 ? -12.413 -8.732 1.908 1.00 95.00 91 ARG A C 1
ATOM 661 O O . ARG A 1 91 ? -13.503 -8.882 2.451 1.00 95.00 91 ARG A O 1
ATOM 668 N N . THR A 1 92 ? -11.268 -8.845 2.565 1.00 88.81 92 THR A N 1
ATOM 669 C CA . THR A 1 92 ? -11.154 -9.166 3.985 1.00 88.81 92 THR A CA 1
ATOM 670 C C . THR A 1 92 ? -10.174 -8.213 4.649 1.00 88.81 92 THR A C 1
ATOM 672 O O . THR A 1 92 ? -9.125 -7.900 4.090 1.00 88.81 92 THR A O 1
ATOM 675 N N . SER A 1 93 ? -10.499 -7.784 5.864 1.00 90.25 93 SER A N 1
ATOM 676 C CA . SER A 1 93 ? -9.627 -7.000 6.736 1.00 90.25 93 SER A CA 1
ATOM 677 C C . SER A 1 93 ? -9.882 -7.399 8.185 1.00 90.25 93 SER A C 1
ATOM 679 O O . SER A 1 93 ? -10.932 -7.964 8.502 1.00 90.25 93 SER A O 1
ATOM 681 N N . ARG A 1 94 ? -8.959 -7.075 9.093 1.00 89.06 94 ARG A N 1
ATOM 682 C CA . ARG A 1 94 ? -9.147 -7.379 10.522 1.00 89.06 94 ARG A CA 1
ATOM 683 C C . ARG A 1 94 ? -10.293 -6.599 11.172 1.00 89.06 94 ARG A C 1
ATOM 685 O O . ARG A 1 94 ? -10.751 -6.999 12.234 1.00 89.06 94 ARG A O 1
ATOM 692 N N . SER A 1 95 ? -10.767 -5.520 10.543 1.00 88.94 95 SER A N 1
ATOM 693 C CA . SER A 1 95 ? -11.901 -4.730 11.043 1.00 88.94 95 SER A CA 1
ATOM 694 C C . SER A 1 95 ? -13.224 -4.990 10.311 1.00 88.94 95 SER A C 1
ATOM 696 O O . SER A 1 95 ? -14.239 -4.396 10.665 1.00 88.94 95 SER A O 1
ATOM 698 N N . GLY A 1 96 ? -13.220 -5.817 9.258 1.00 89.44 96 GLY A N 1
ATOM 699 C CA . GLY A 1 96 ? -14.381 -6.046 8.390 1.00 89.44 96 GLY A CA 1
ATOM 700 C C . GLY A 1 96 ? -14.729 -4.886 7.442 1.00 89.44 96 GLY A C 1
ATOM 701 O O . GLY A 1 96 ? -15.663 -5.007 6.655 1.00 89.44 96 GLY A O 1
ATOM 702 N N . GLY A 1 97 ? -13.998 -3.766 7.490 1.00 92.69 97 GLY A N 1
ATOM 703 C CA . GLY A 1 97 ? -14.176 -2.629 6.582 1.00 92.69 97 GLY A CA 1
ATOM 704 C C . GLY A 1 97 ? -13.349 -2.718 5.294 1.00 92.69 97 GLY A C 1
ATOM 705 O O . GLY A 1 97 ? -12.455 -3.551 5.169 1.00 92.69 97 GLY A O 1
ATOM 706 N N . PHE A 1 98 ? -13.614 -1.790 4.365 1.00 95.88 98 PHE A N 1
ATOM 707 C CA . PHE A 1 98 ? -12.943 -1.676 3.051 1.00 95.88 98 PHE A CA 1
ATOM 708 C C . PHE A 1 98 ? -12.265 -0.321 2.815 1.00 95.88 98 PHE A C 1
ATOM 710 O O . PHE A 1 98 ? -11.666 -0.076 1.772 1.00 95.88 98 PHE A O 1
ATOM 717 N N . LYS A 1 99 ? -12.373 0.602 3.773 1.00 95.31 99 LYS A N 1
ATOM 718 C CA . LYS A 1 99 ? -11.854 1.963 3.633 1.00 95.31 99 LYS A CA 1
ATOM 719 C C . LYS A 1 99 ? -10.343 1.967 3.839 1.00 95.31 99 LYS A C 1
ATOM 721 O O . LYS A 1 99 ? -9.878 1.726 4.949 1.00 95.31 99 LYS A O 1
ATOM 726 N N . PHE A 1 100 ? -9.591 2.325 2.807 1.00 96.81 100 PHE A N 1
ATOM 727 C CA . PHE A 1 100 ? -8.148 2.537 2.883 1.00 96.81 100 PHE A CA 1
ATOM 728 C C . PHE A 1 100 ? -7.822 3.952 2.398 1.00 96.81 100 PHE A C 1
ATOM 730 O O . PHE A 1 100 ? -8.286 4.363 1.337 1.00 96.81 100 PHE A O 1
ATOM 737 N N . LYS A 1 101 ? -7.076 4.731 3.190 1.00 97.06 101 LYS A N 1
ATOM 738 C CA . LYS A 1 101 ? -6.733 6.122 2.851 1.00 97.06 101 LYS A CA 1
ATOM 739 C C . LYS A 1 101 ? -5.233 6.243 2.644 1.00 97.06 101 LYS A C 1
ATOM 741 O O . LYS A 1 101 ? -4.484 6.144 3.611 1.00 97.06 101 LYS A O 1
ATOM 746 N N . LEU A 1 102 ? -4.821 6.499 1.408 1.00 97.44 102 LEU A N 1
ATOM 747 C CA . LEU A 1 102 ? -3.435 6.789 1.056 1.00 97.44 102 LEU A CA 1
ATOM 748 C C . LEU A 1 102 ? -3.191 8.302 1.132 1.00 97.44 102 LEU A C 1
ATOM 750 O O . LEU A 1 102 ? -3.980 9.085 0.609 1.00 97.44 102 LEU A O 1
ATOM 754 N N . LYS A 1 103 ? -2.107 8.708 1.791 1.00 98.12 103 LYS A N 1
ATOM 755 C CA . LYS A 1 103 ? -1.652 10.102 1.862 1.00 98.12 103 LYS A CA 1
ATOM 756 C C . LYS A 1 103 ? -0.580 10.396 0.823 1.00 98.12 103 LYS A C 1
ATOM 758 O O . LYS A 1 103 ? -0.631 11.435 0.175 1.00 98.12 103 LYS A O 1
ATOM 763 N N . SER A 1 104 ? 0.398 9.506 0.693 1.00 97.50 104 SER A N 1
ATOM 764 C CA . SER A 1 104 ? 1.520 9.690 -0.225 1.00 97.50 104 SER A CA 1
ATOM 765 C C . SER A 1 104 ? 2.062 8.362 -0.727 1.00 97.50 104 SER A C 1
ATOM 767 O O . SER A 1 104 ? 2.019 7.358 -0.020 1.00 97.50 104 SER A O 1
ATOM 769 N N . LEU A 1 105 ? 2.605 8.403 -1.941 1.00 96.12 105 LEU A N 1
ATOM 770 C CA . LEU A 1 105 ? 3.424 7.364 -2.549 1.00 96.12 105 LEU A CA 1
ATOM 771 C C . LEU A 1 105 ? 4.736 8.026 -2.969 1.00 96.12 105 LEU A C 1
ATOM 773 O O . LEU A 1 105 ? 4.731 8.948 -3.784 1.00 96.12 105 LEU A O 1
ATOM 777 N N . VAL A 1 106 ? 5.847 7.584 -2.390 1.00 95.44 106 VAL A N 1
ATOM 778 C CA . VAL A 1 106 ? 7.176 8.134 -2.668 1.00 95.44 106 VAL A CA 1
ATOM 779 C C . VAL A 1 106 ? 8.074 7.008 -3.138 1.00 95.44 106 VAL A C 1
ATOM 781 O O . VAL A 1 106 ? 8.319 6.069 -2.390 1.00 95.44 106 VAL A O 1
ATOM 784 N N . ALA A 1 107 ? 8.592 7.117 -4.357 1.00 91.44 107 ALA A N 1
ATOM 785 C CA . ALA A 1 107 ? 9.571 6.177 -4.876 1.00 91.44 107 ALA A CA 1
ATOM 786 C C . ALA A 1 107 ? 10.984 6.759 -4.776 1.00 91.44 107 ALA A C 1
ATOM 788 O O . ALA A 1 107 ? 11.209 7.933 -5.080 1.00 91.44 107 ALA A O 1
ATOM 789 N N . ARG A 1 108 ? 11.944 5.948 -4.333 1.00 90.12 108 ARG A N 1
ATOM 790 C CA . ARG A 1 108 ? 13.344 6.341 -4.149 1.00 90.12 108 ARG A CA 1
ATOM 791 C C . ARG A 1 108 ? 14.273 5.285 -4.721 1.00 90.12 108 ARG A C 1
ATOM 793 O O . ARG A 1 108 ? 13.974 4.095 -4.722 1.00 90.12 108 ARG A O 1
ATOM 800 N N . ARG A 1 109 ? 15.441 5.727 -5.180 1.00 86.00 109 ARG A N 1
ATOM 801 C CA . ARG A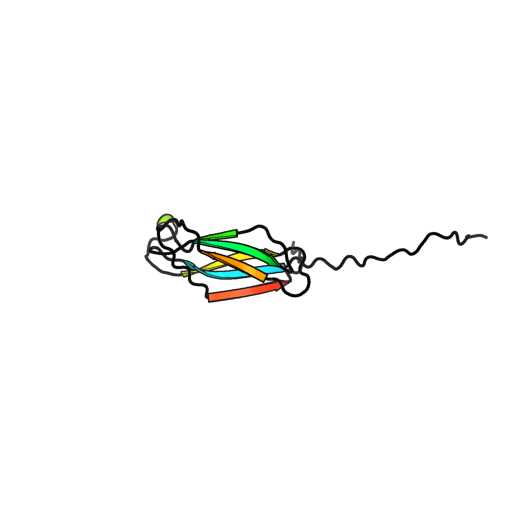 1 109 ? 16.585 4.836 -5.372 1.00 86.00 109 ARG A CA 1
ATOM 802 C C . ARG A 1 109 ? 17.230 4.631 -4.004 1.00 86.00 109 ARG A C 1
ATOM 804 O O . ARG A 1 109 ? 17.643 5.604 -3.381 1.00 86.00 109 ARG A O 1
ATOM 811 N N . THR A 1 110 ? 17.314 3.394 -3.536 1.00 75.06 110 THR A N 1
ATOM 812 C CA . THR A 1 110 ? 18.108 3.058 -2.352 1.00 75.06 110 THR A CA 1
ATOM 813 C C . THR A 1 110 ? 19.567 2.963 -2.793 1.00 75.06 110 THR A C 1
ATOM 815 O O . THR A 1 110 ? 19.946 2.123 -3.612 1.00 75.06 110 THR A O 1
ATOM 818 N N . SER A 1 111 ? 20.403 3.888 -2.330 1.00 61.22 111 SER A N 1
ATOM 819 C CA . SER A 1 111 ? 21.846 3.696 -2.406 1.00 61.22 111 SER A CA 1
ATOM 820 C C . SER A 1 111 ? 22.213 2.658 -1.359 1.00 61.22 111 SER A C 1
ATOM 822 O O . SER A 1 111 ? 21.834 2.809 -0.198 1.00 61.22 111 SER A O 1
ATOM 824 N N . ASN A 1 112 ? 22.945 1.620 -1.754 1.00 50.81 112 ASN A N 1
ATOM 825 C CA . ASN A 1 112 ? 23.533 0.681 -0.813 1.00 50.81 112 ASN A CA 1
ATOM 826 C C . ASN A 1 112 ? 24.640 1.420 -0.041 1.00 50.81 112 ASN A C 1
ATOM 828 O O . ASN A 1 112 ? 25.809 1.362 -0.407 1.00 50.81 112 ASN A O 1
ATOM 832 N N . ALA A 1 113 ? 24.263 2.200 0.968 1.00 43.62 113 ALA A N 1
ATOM 833 C CA . ALA A 1 113 ? 25.187 2.689 1.970 1.00 43.62 113 ALA A CA 1
ATOM 834 C C . ALA A 1 113 ? 25.180 1.655 3.094 1.00 43.62 113 ALA A C 1
ATOM 836 O O . ALA A 1 113 ? 24.368 1.716 4.012 1.00 43.62 113 ALA A O 1
ATOM 837 N N . LEU A 1 114 ? 26.086 0.681 2.989 1.00 45.12 114 LEU A N 1
ATOM 838 C CA . LEU A 1 114 ? 26.687 0.093 4.178 1.00 45.12 114 LEU A CA 1
ATOM 839 C C . LEU A 1 114 ? 27.230 1.265 5.005 1.00 45.12 114 LEU A C 1
ATOM 841 O O . LEU A 1 114 ? 28.200 1.904 4.603 1.00 45.12 114 LEU A O 1
ATOM 845 N N . GLN A 1 115 ? 26.582 1.579 6.120 1.00 39.75 115 GLN A N 1
ATOM 846 C CA . GLN A 1 115 ? 27.248 2.253 7.224 1.00 39.75 115 GLN A CA 1
ATOM 847 C C . GLN A 1 115 ? 27.361 1.227 8.341 1.00 39.75 115 GLN A C 1
ATOM 849 O O . GLN A 1 115 ? 26.358 0.776 8.895 1.00 39.75 115 GLN A O 1
ATOM 854 N N . ALA A 1 116 ? 28.607 0.786 8.508 1.00 33.12 116 ALA A N 1
ATOM 855 C CA . ALA A 1 116 ? 29.118 0.064 9.660 1.00 33.12 116 ALA A CA 1
ATOM 856 C C . ALA A 1 116 ? 29.048 0.929 10.925 1.00 33.12 116 ALA A C 1
ATOM 858 O O . ALA A 1 116 ? 29.049 2.175 10.781 1.00 33.12 116 ALA A O 1
#

Radius of gyration: 22.09 Å; chains: 1; bounding box: 74×24×56 Å

pLDDT: mean 80.36, std 20.64, range [33.12, 98.19]

Secondary structure (DSSP, 8-state):
--------------------EEEEEEEEEEBSSSB-EEEEEEEESSB---EEEE-B--GGG-SS---EEEEEEEEEBS--S--EEEEEEPS--TTS--B--EEEEEEEEE------

Sequence (116 aa):
FGLELSGSPAANVTAASSAGRHSATLTYLSSYEGMGAVRVSCSSGCSCIPAELDGHRGAQRKPRYVSVWEDGELLLDSWVGTCVLTVEVLRTSRSGGFKFKLKSLVARRTSNALQA

Foldseek 3Di:
DDDDDDDDDDPPPPVPPPFQWKKKKWKWKAFAAQWFKKWKAWDDQWHWDIDIDTSHDDCVVDVDGDIDIDIDMITTTRGGDDIDMDIGTDCDHPRNHRDIGTDDMDMGRDDPDPDD